Protein 2RAA (pdb70)

Organism: Thermotoga maritima (strain ATCC 43589 / DSM 3109 / JCM 10099 / NBRC 100826 / MSB8) (NCBI:txid243274)

Secondary structure (DSSP, 8-state):
--EEEEEEE--TTS-HHHHH--HHHHHHTT--EEEEE-----TT---EEEEEE----SS-SEEEESSGGG-SGGGGTT--TTSEEEEE-SS-HHHHHHHH---SEEEEE-HHHHHHHHTSS---S---HHHHHHH-SS-HHHHHHHHH----HHHHHHHHHHHHHHHHH-EE--

CATH classification: 3.40.920.10

Foldseek 3Di:
DFWAKEKEKFFAPLCQQVLQVVQQLLVVVVWDKDKDFDADDDGRGMIIMMITGDPVCQAHLEYEYADLVVQAQVSCGNHDQQGEYEYQDPDDPVVSCVRHVHNHKYKYDNQQVLCCVQQVGRRRSLLNLLVCQVPVSDDLVSVLVVLVVDPDVSNSVSSSSSSPCSNPGIDMPD

Solvent-accessible surface area: 8494 Å² total

Structure (mmCIF, N/CA/C/O backbone):
data_2RAA
#
_entry.id   2RAA
#
_cell.length_a   57.252
_cell.length_b   57.252
_cell.length_c   147.151
_cell.angle_alpha   90.000
_cell.angle_beta   90.000
_cell.angle_gamma   90.000
#
_symmetry.space_group_name_H-M   'P 41 21 2'
#
loop_
_entity.id
_entity.type
_entity.pdbx_description
1 polymer 'Pyruvate synthase subunit porC'
2 non-polymer 'SULFATE ION'
3 water water
#
loop_
_atom_site.group_PDB
_atom_site.id
_atom_site.type_symbol
_atom_site.label_atom_id
_atom_site.label_alt_id
_atom_site.label_comp_id
_atom_site.label_asym_id
_atom_site.label_entity_id
_atom_site.label_seq_id
_atom_site.pdbx_PDB_ins_code
_atom_site.Cartn_x
_atom_site.Cartn_y
_atom_site.Cartn_z
_atom_site.occupancy
_atom_site.B_iso_or_equiv
_atom_site.auth_seq_id
_atom_site.auth_comp_id
_atom_site.auth_asym_id
_atom_site.auth_atom_id
_atom_site.pdbx_PDB_model_num
ATOM 1 N N . LYS A 1 17 ? 28.255 29.261 64.227 1.00 77.80 5 LYS A N 1
ATOM 2 C CA . LYS A 1 17 ? 29.353 28.304 63.867 1.00 75.44 5 LYS A CA 1
ATOM 3 C C . LYS A 1 17 ? 29.296 27.042 64.766 1.00 76.03 5 LYS A C 1
ATOM 4 O O . LYS A 1 17 ? 29.551 25.945 64.259 1.00 77.38 5 LYS A O 1
ATOM 6 N N . LYS A 1 18 ? 28.933 27.198 66.061 1.00 73.53 6 LYS A N 1
ATOM 7 C CA . LYS A 1 18 ? 28.914 26.088 67.075 1.00 69.74 6 LYS A CA 1
ATOM 8 C C . LYS A 1 18 ? 27.695 25.137 66.984 1.00 62.67 6 LYS A C 1
ATOM 9 O O . LYS A 1 18 ? 27.719 24.039 67.547 1.00 59.18 6 LYS A O 1
ATOM 11 N N . TYR A 1 19 ? 26.657 25.567 66.263 1.00 58.16 7 TYR A N 1
ATOM 12 C CA A TYR A 1 19 ? 25.398 24.835 66.087 0.50 55.61 7 TYR A CA 1
ATOM 13 C CA B TYR A 1 19 ? 25.484 24.729 66.046 0.50 55.72 7 TYR A CA 1
ATOM 14 C C . TYR A 1 19 ? 25.008 24.830 64.597 1.00 54.58 7 TYR A C 1
ATOM 15 O O . TYR A 1 19 ? 25.099 25.869 63.934 1.00 50.90 7 TYR A O 1
ATOM 32 N N . PHE A 1 20 ? 24.560 23.687 64.086 1.00 51.78 8 PHE A N 1
ATOM 33 C CA . PHE A 1 20 ? 24.006 23.574 62.742 1.00 52.46 8 PHE A CA 1
ATOM 34 C C . PHE A 1 20 ? 22.511 23.874 62.906 1.00 51.85 8 PHE A C 1
ATOM 35 O O . PHE A 1 20 ? 21.840 23.353 63.794 1.00 53.13 8 PHE A O 1
ATOM 43 N N . GLU A 1 21 ? 21.980 24.699 62.028 1.00 52.28 9 GLU A N 1
ATOM 44 C CA . GLU A 1 21 ? 20.652 25.188 62.215 1.00 54.28 9 GLU A CA 1
ATOM 45 C C . GLU A 1 21 ? 19.681 24.933 61.067 1.00 52.13 9 GLU A C 1
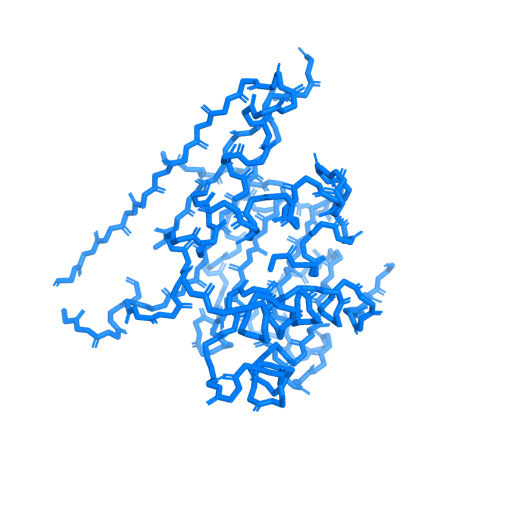ATOM 46 O O . GLU A 1 21 ? 20.006 25.180 59.933 1.00 54.04 9 GLU A O 1
ATOM 52 N N . ILE A 1 22 ? 18.455 24.536 61.411 1.00 49.63 10 ILE A N 1
ATOM 53 C CA . ILE A 1 22 ? 17.429 24.168 60.467 1.00 45.92 10 ILE A CA 1
ATOM 54 C C . ILE A 1 22 ? 16.110 24.876 60.796 1.00 47.06 10 ILE A C 1
ATOM 55 O O . ILE A 1 22 ? 15.696 24.891 61.932 1.00 46.53 10 ILE A O 1
ATOM 60 N N . ARG A 1 23 ? 15.449 25.463 59.811 1.00 46.87 11 ARG A N 1
ATOM 61 C CA . ARG A 1 23 ? 14.194 26.168 60.067 1.00 49.06 11 ARG A CA 1
ATOM 62 C C . ARG A 1 23 ? 13.130 25.541 59.199 1.00 46.98 11 ARG A C 1
ATOM 63 O O . ARG A 1 23 ? 13.311 25.406 58.011 1.00 46.24 11 ARG A O 1
ATOM 71 N N . TRP A 1 24 ? 12.031 25.156 59.813 1.00 45.77 12 TRP A N 1
ATOM 72 C CA . TRP A 1 24 ? 10.988 24.418 59.119 1.00 46.22 12 TRP A CA 1
ATOM 73 C C . TRP A 1 24 ? 9.841 25.318 58.897 1.00 48.24 12 TRP A C 1
ATOM 74 O O . TRP A 1 24 ? 9.533 26.110 59.792 1.00 49.23 12 TRP A O 1
ATOM 85 N N . HIS A 1 25 ? 9.143 25.125 57.772 1.00 47.98 13 HIS A N 1
ATOM 86 C CA . HIS A 1 25 ? 7.917 25.864 57.476 1.00 47.87 13 HIS A CA 1
ATOM 87 C C . HIS A 1 25 ? 6.847 24.874 57.062 1.00 49.79 13 HIS A C 1
ATOM 88 O O . HIS A 1 25 ? 7.031 24.091 56.148 1.00 48.36 13 HIS A O 1
ATOM 95 N N . GLY A 1 26 ? 5.739 24.914 57.775 1.00 50.76 14 GLY A N 1
ATOM 96 C CA . GLY A 1 26 ? 4.611 24.069 57.514 1.00 53.56 14 GLY A CA 1
ATOM 97 C C . GLY A 1 26 ? 3.415 24.784 58.100 1.00 54.14 14 GLY A C 1
ATOM 98 O O . GLY A 1 26 ? 3.551 25.879 58.641 1.00 53.98 14 GLY A O 1
ATOM 99 N N . ARG A 1 27 ? 2.257 24.151 57.969 1.00 56.42 15 ARG A N 1
ATOM 100 C CA . ARG A 1 27 ? 0.998 24.646 58.512 1.00 58.34 15 ARG A CA 1
ATOM 101 C C . ARG A 1 27 ? 0.597 23.737 59.669 1.00 59.12 15 ARG A C 1
ATOM 102 O O . ARG A 1 27 ? 0.853 22.510 59.628 1.00 58.92 15 ARG A O 1
ATOM 110 N N . ALA A 1 28 ? -0.046 24.326 60.673 1.00 59.27 16 ALA A N 1
ATOM 111 C CA . ALA A 1 28 ? -0.597 23.570 61.797 1.00 61.15 16 ALA A CA 1
ATOM 112 C C . ALA A 1 28 ? -1.312 22.291 61.313 1.00 63.06 16 ALA A C 1
ATOM 113 O O . ALA A 1 28 ? -2.331 22.374 60.615 1.00 68.23 16 ALA A O 1
ATOM 115 N N . GLY A 1 29 ? -0.774 21.128 61.695 1.00 61.57 17 GLY A N 1
ATOM 116 C CA . GLY A 1 29 ? -1.318 19.818 61.346 1.00 59.02 17 GLY A CA 1
ATOM 117 C C . GLY A 1 29 ? -0.409 18.959 60.481 1.00 62.36 17 GLY A C 1
ATOM 118 O O . GLY A 1 29 ? -0.578 17.730 60.419 1.00 61.58 17 GLY A O 1
ATOM 119 N N . GLN A 1 30 ? 0.586 19.578 59.841 1.00 62.41 18 GLN A N 1
ATOM 120 C CA . GLN A 1 30 ? 1.451 18.868 58.910 1.00 62.96 18 GLN A CA 1
ATOM 121 C C . GLN A 1 30 ? 2.680 18.218 59.568 1.00 63.76 18 GLN A C 1
ATOM 122 O O . GLN A 1 30 ? 3.461 17.500 58.920 1.00 66.61 18 GLN A O 1
ATOM 128 N N . GLY A 1 31 ? 2.873 18.484 60.856 1.00 63.49 19 GLY A N 1
ATOM 129 C CA . GLY A 1 31 ? 3.881 17.765 61.633 1.00 61.23 19 GLY A CA 1
ATOM 130 C C . GLY A 1 31 ? 5.295 18.319 61.696 1.00 60.44 19 GLY A C 1
ATOM 131 O O . GLY A 1 31 ? 6.208 17.571 62.040 1.00 57.70 19 GLY A O 1
ATOM 132 N N . ALA A 1 32 ? 5.472 19.614 61.405 1.00 57.17 20 ALA A N 1
ATOM 133 C CA . ALA A 1 32 ? 6.776 20.251 61.483 1.00 55.95 20 ALA A CA 1
ATOM 134 C C . ALA A 1 32 ? 7.270 20.188 62.916 1.00 55.24 20 ALA A C 1
ATOM 135 O O . ALA A 1 32 ? 8.440 19.872 63.126 1.00 51.44 20 ALA A O 1
ATOM 137 N N . LYS A 1 33 ? 6.387 20.394 63.902 1.00 53.56 21 LYS A N 1
ATOM 138 C CA . LYS A 1 33 ? 6.843 20.403 65.298 1.00 55.99 21 LYS A CA 1
ATOM 139 C C . LYS A 1 33 ? 7.323 19.009 65.710 1.00 56.54 21 LYS A C 1
ATOM 140 O O . LYS A 1 33 ? 8.416 18.852 66.271 1.00 54.70 21 LYS A O 1
ATOM 144 N N . SER A 1 34 ? 6.542 17.981 65.406 1.00 55.15 22 SER A N 1
ATOM 145 C CA . SER A 1 34 ? 6.953 16.621 65.762 1.00 56.79 22 SER A CA 1
ATOM 146 C C . SER A 1 34 ? 8.225 16.180 65.058 1.00 57.22 22 SER A C 1
ATOM 147 O O . SER A 1 34 ? 9.060 15.511 65.666 1.00 59.63 22 SER A O 1
ATOM 150 N N . ALA A 1 35 ? 8.387 16.556 63.785 1.00 55.91 23 ALA A N 1
ATOM 151 C CA . ALA A 1 35 ? 9.551 16.142 62.999 1.00 53.68 23 ALA A CA 1
ATOM 152 C C . ALA A 1 35 ? 10.804 16.794 63.569 1.00 51.82 23 ALA A C 1
ATOM 153 O O . ALA A 1 35 ? 11.856 16.156 63.722 1.00 53.68 23 ALA A O 1
ATOM 155 N N . SER A 1 36 ? 10.661 18.081 63.860 1.00 49.79 24 SER A N 1
ATOM 156 C CA . SER A 1 36 ? 11.638 18.870 64.547 1.00 53.06 24 SER A CA 1
ATOM 157 C C . SER A 1 36 ? 12.015 18.205 65.885 1.00 52.94 24 SER A C 1
ATOM 158 O O . SER A 1 36 ? 13.199 17.991 66.172 1.00 48.49 24 SER A O 1
ATOM 161 N N . GLN A 1 37 ? 11.017 17.837 66.687 1.00 52.13 25 GLN A N 1
ATOM 162 C CA . GLN A 1 37 ? 11.296 17.181 67.961 1.00 53.76 25 GLN A CA 1
ATOM 163 C C . GLN A 1 37 ? 12.101 15.934 67.771 1.00 55.88 25 GLN A C 1
ATOM 164 O O . GLN A 1 37 ? 13.103 15.730 68.446 1.00 58.54 25 GLN A O 1
ATOM 178 N N . LEU A 1 39 ? 14.015 14.888 65.351 1.00 55.13 27 LEU A N 1
ATOM 179 C CA . LEU A 1 39 ? 15.349 15.080 64.890 1.00 52.76 27 LEU A CA 1
ATOM 180 C C . LEU A 1 39 ? 16.168 15.418 66.130 1.00 56.53 27 LEU A C 1
ATOM 181 O O . LEU A 1 39 ? 17.170 14.777 66.415 1.00 53.79 27 LEU A O 1
ATOM 186 N N . ALA A 1 40 ? 15.694 16.407 66.891 1.00 56.50 28 ALA A N 1
ATOM 187 C CA . ALA A 1 40 ? 16.347 16.817 68.136 1.00 55.16 28 ALA A CA 1
ATOM 188 C C . ALA A 1 40 ? 16.545 15.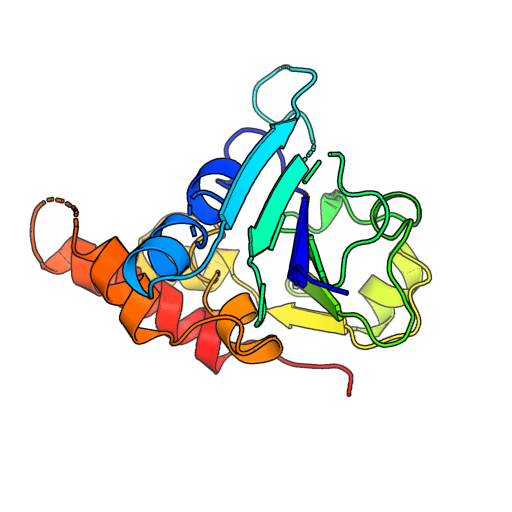589 69.032 1.00 52.64 28 ALA A C 1
ATOM 189 O O . ALA A 1 40 ? 17.653 15.297 69.496 1.00 50.36 28 ALA A O 1
ATOM 191 N N . GLU A 1 41 ? 15.473 14.856 69.257 1.00 54.73 29 GLU A N 1
ATOM 192 C CA . GLU A 1 41 ? 15.581 13.627 70.087 1.00 55.57 29 GLU A CA 1
ATOM 193 C C . GLU A 1 41 ? 16.634 12.665 69.581 1.00 52.81 29 GLU A C 1
ATOM 194 O O . GLU A 1 41 ? 17.379 12.103 70.374 1.00 58.65 29 GLU A O 1
ATOM 200 N N . ALA A 1 42 ? 16.759 12.526 68.269 1.00 54.15 30 ALA A N 1
ATOM 201 C CA . ALA A 1 42 ? 17.794 11.661 67.668 1.00 52.38 30 ALA A CA 1
ATOM 202 C C . ALA A 1 42 ? 19.192 12.127 67.988 1.00 54.84 30 ALA A C 1
ATOM 203 O O . ALA A 1 42 ? 20.076 11.320 68.301 1.00 57.77 30 ALA A O 1
ATOM 205 N N . ALA A 1 43 ? 19.427 13.433 67.850 1.00 55.47 31 ALA A N 1
ATOM 206 C CA . ALA A 1 43 ? 20.768 14.005 68.119 1.00 57.27 31 ALA A CA 1
ATOM 207 C C . ALA A 1 43 ? 21.109 13.938 69.616 1.00 55.29 31 ALA A C 1
ATOM 208 O O . ALA A 1 43 ? 22.280 13.805 69.997 1.00 55.38 31 ALA A O 1
ATOM 210 N N . LEU A 1 44 ? 20.071 14.028 70.452 1.00 57.10 32 LEU A N 1
ATOM 211 C CA . LEU A 1 44 ? 20.228 13.954 71.923 1.00 58.98 32 LEU A CA 1
ATOM 212 C C . LEU A 1 44 ? 20.796 12.594 72.338 1.00 60.01 32 LEU A C 1
ATOM 213 O O . LEU A 1 44 ? 21.752 12.511 73.118 1.00 60.36 32 LEU A O 1
ATOM 218 N N . GLU A 1 45 ? 20.216 11.538 71.779 1.00 61.12 33 GLU A N 1
ATOM 219 C CA . GLU A 1 45 ? 20.683 10.173 72.045 1.00 62.77 33 GLU A CA 1
ATOM 220 C C . GLU A 1 45 ? 22.086 9.929 71.490 1.00 59.98 33 GLU A C 1
ATOM 221 O O . GLU A 1 45 ? 22.820 9.112 72.003 1.00 61.75 33 GLU A O 1
ATOM 227 N N . ALA A 1 46 ? 22.484 10.699 70.495 1.00 60.07 34 ALA A N 1
ATOM 228 C CA . ALA A 1 46 ? 23.848 10.659 69.987 1.00 60.44 34 ALA A CA 1
ATOM 229 C C . ALA A 1 46 ? 24.848 11.442 70.822 1.00 61.03 34 ALA A C 1
ATOM 230 O O . ALA A 1 46 ? 26.052 11.425 70.519 1.00 62.29 34 ALA A O 1
ATOM 232 N N . GLY A 1 47 ? 24.378 12.158 71.854 1.00 59.79 35 GLY A N 1
ATOM 233 C CA . GLY A 1 47 ? 25.277 12.893 72.745 1.00 54.62 35 GLY A CA 1
ATOM 234 C C . GLY A 1 47 ? 25.539 14.297 72.239 1.00 53.80 35 GLY A C 1
ATOM 235 O O . GLY A 1 47 ? 26.519 14.932 72.616 1.00 56.96 35 GLY A O 1
ATOM 236 N N . LYS A 1 48 ? 24.659 14.802 71.390 1.00 54.35 36 LYS A N 1
ATOM 237 C CA . LYS A 1 48 ? 24.824 16.160 70.852 1.00 55.32 36 LYS A CA 1
ATOM 238 C C . LYS A 1 48 ? 24.026 17.181 71.685 1.00 51.69 36 LYS A C 1
ATOM 239 O O . LYS A 1 48 ? 22.989 16.859 72.266 1.00 50.73 36 LYS A O 1
ATOM 243 N N . TYR A 1 49 ? 24.506 18.409 71.715 1.00 51.08 37 TYR A N 1
ATOM 244 C CA . TYR A 1 49 ? 23.748 19.534 72.278 1.00 51.48 37 TYR A CA 1
ATOM 245 C C . TYR A 1 49 ? 22.640 19.910 71.339 1.00 54.26 37 TYR A C 1
ATOM 246 O O . TYR A 1 49 ? 22.901 20.127 70.165 1.00 57.87 37 TYR A O 1
ATOM 255 N N . VAL A 1 50 ? 21.405 20.018 71.821 1.00 51.89 38 VAL A N 1
ATOM 256 C CA . VAL A 1 50 ? 20.289 20.306 70.915 1.00 49.58 38 VAL A CA 1
ATOM 257 C C . VAL A 1 50 ? 19.263 21.260 71.480 1.00 46.32 38 VAL A C 1
ATOM 258 O O . VAL A 1 50 ? 19.091 21.389 72.679 1.00 43.74 38 VAL A O 1
ATOM 262 N N . GLN A 1 51 ? 18.597 21.941 70.578 1.00 47.77 39 GLN A N 1
ATOM 263 C CA . GLN A 1 51 ? 17.461 22.758 70.920 1.00 49.13 39 GLN A CA 1
ATOM 264 C C . GLN A 1 51 ? 16.468 22.617 69.792 1.00 50.95 39 GLN A C 1
ATOM 265 O O . GLN A 1 51 ? 16.862 22.431 68.625 1.00 47.45 39 GLN A O 1
ATOM 271 N N . ALA A 1 52 ? 15.192 22.733 70.138 1.00 54.45 40 ALA A N 1
ATOM 272 C CA . ALA A 1 52 ? 14.093 22.600 69.200 1.00 55.87 40 ALA A CA 1
ATOM 273 C C . ALA A 1 52 ? 12.823 23.157 69.785 1.00 60.78 40 ALA A C 1
ATOM 274 O O . ALA A 1 52 ? 12.404 22.731 70.860 1.00 66.45 40 ALA A O 1
ATOM 276 N N . PHE A 1 53 ? 12.171 24.075 69.092 1.00 63.70 41 PHE A N 1
ATOM 277 C CA . PHE A 1 53 ? 10.894 24.576 69.569 1.00 69.19 41 PHE A CA 1
ATOM 278 C C . PHE A 1 53 ? 10.094 25.031 68.373 1.00 72.34 41 PHE A C 1
ATOM 279 O O . PHE A 1 53 ? 10.656 25.185 67.300 1.00 70.55 41 PHE A O 1
ATOM 287 N N . PRO A 1 54 ? 8.784 25.246 68.553 1.00 76.21 42 PRO A N 1
ATOM 288 C CA . PRO A 1 54 ? 7.967 25.834 67.514 1.00 78.42 42 PRO A CA 1
ATOM 289 C C . PRO A 1 54 ? 7.712 27.316 67.747 1.00 80.36 42 PRO A C 1
ATOM 290 O O . PRO A 1 54 ? 8.081 27.845 68.782 1.00 80.27 42 PRO A O 1
ATOM 294 N N . GLU A 1 55 ? 7.120 27.967 66.746 1.00 84.29 43 GLU A N 1
ATOM 295 C CA . GLU A 1 55 ? 6.601 29.341 66.841 1.00 87.53 43 GLU A CA 1
ATOM 296 C C . GLU A 1 55 ? 5.292 29.428 66.044 1.00 88.04 43 GLU A C 1
ATOM 297 O O . GLU A 1 55 ? 5.304 29.377 64.813 1.00 86.11 43 GLU A O 1
ATOM 303 N N . TYR A 1 56 ? 4.169 29.537 66.759 1.00 91.15 44 TYR A N 1
ATOM 304 C CA . TYR A 1 56 ? 2.841 29.665 66.136 1.00 92.47 44 TYR A CA 1
ATOM 305 C C . TYR A 1 56 ? 2.322 31.113 66.164 1.00 93.76 44 TYR A C 1
ATOM 306 O O . TYR A 1 56 ? 2.963 32.021 66.710 1.00 94.35 44 TYR A O 1
ATOM 315 N N . GLY A 1 57 ? 1.159 31.298 65.540 1.00 95.48 45 GLY A N 1
ATOM 316 C CA . GLY A 1 57 ? 0.359 32.537 65.598 1.00 95.40 45 GLY A CA 1
ATOM 317 C C . GLY A 1 57 ? -1.013 32.146 65.070 1.00 95.75 45 GLY A C 1
ATOM 318 O O . GLY A 1 57 ? -1.507 32.716 64.096 1.00 95.84 45 GLY A O 1
ATOM 319 N N . ALA A 1 58 ? -1.613 31.144 65.716 1.00 95.85 46 ALA A N 1
ATOM 320 C CA . ALA A 1 58 ? -2.840 30.504 65.238 1.00 95.41 46 ALA A CA 1
ATOM 321 C C . ALA A 1 58 ? -3.938 30.504 66.295 1.00 95.32 46 ALA A C 1
ATOM 322 O O . ALA A 1 58 ? -4.574 29.478 66.539 1.00 95.27 46 ALA A O 1
ATOM 324 N N . ARG A 1 60 ? -5.832 29.243 63.773 1.00 94.05 48 ARG A N 1
ATOM 325 C CA . ARG A 1 60 ? -6.602 28.132 63.230 1.00 93.64 48 ARG A CA 1
ATOM 326 C C . ARG A 1 60 ? -5.729 26.896 62.980 1.00 93.65 48 ARG A C 1
ATOM 327 O O . ARG A 1 60 ? -4.501 26.922 63.149 1.00 93.00 48 ARG A O 1
ATOM 329 N N . THR A 1 61 ? -6.395 25.802 62.617 1.00 93.90 49 THR A N 1
ATOM 330 C CA . THR A 1 61 ? -5.727 24.593 62.130 1.00 92.60 49 THR A CA 1
ATOM 331 C C . THR A 1 61 ? -5.486 24.868 60.644 1.00 90.86 49 THR A C 1
ATOM 332 O O . THR A 1 61 ? -6.414 25.274 59.915 1.00 91.13 49 THR A O 1
ATOM 336 N N . GLY A 1 62 ? -4.240 24.682 60.210 1.00 87.74 50 GLY A N 1
ATOM 337 C CA . GLY A 1 62 ? -3.815 25.053 58.854 1.00 84.27 50 GLY A CA 1
ATOM 338 C C . GLY A 1 62 ? -3.111 26.409 58.812 1.00 80.76 50 GLY A C 1
ATOM 339 O O . GLY A 1 62 ? -2.658 26.849 57.757 1.00 78.45 50 GLY A O 1
ATOM 340 N N . ALA A 1 63 ? -3.028 27.081 59.958 1.00 78.32 51 ALA A N 1
ATOM 341 C CA . ALA A 1 63 ? -2.294 28.334 60.060 1.00 76.57 51 ALA A CA 1
ATOM 342 C C . ALA A 1 63 ? -0.784 28.065 59.860 1.00 76.16 51 ALA A C 1
ATOM 343 O O . ALA A 1 63 ? -0.236 27.094 60.418 1.00 73.26 51 ALA A O 1
ATOM 345 N N . PRO A 1 64 ? -0.116 28.898 59.035 1.00 75.69 52 PRO A N 1
ATOM 346 C CA . PRO A 1 64 ? 1.329 28.756 58.827 1.00 75.25 52 PRO A CA 1
ATOM 347 C C . PRO A 1 64 ? 2.093 28.897 60.122 1.00 73.84 52 PRO A C 1
ATOM 348 O O . PRO A 1 64 ? 1.753 29.749 60.950 1.00 73.54 52 PRO A O 1
ATOM 360 N N . ARG A 1 66 ? 6.309 27.834 62.102 1.00 61.31 54 ARG A N 1
ATOM 361 C CA . ARG A 1 66 ? 7.705 27.465 61.939 1.00 61.15 54 ARG A CA 1
ATOM 362 C C . ARG A 1 66 ? 8.094 26.531 63.117 1.00 58.90 54 ARG A C 1
ATOM 363 O O . ARG A 1 66 ? 7.439 26.510 64.170 1.00 60.39 54 ARG A O 1
ATOM 371 N N . ALA A 1 67 ? 9.116 25.722 62.908 1.00 50.00 55 ALA A N 1
ATOM 372 C CA . ALA A 1 67 ? 9.764 24.972 63.975 1.00 47.31 55 ALA A CA 1
ATOM 373 C C . ALA A 1 67 ? 11.265 25.219 63.712 1.00 45.85 55 ALA A C 1
ATOM 374 O O . ALA A 1 67 ? 11.602 25.717 62.657 1.00 49.46 55 ALA A O 1
ATOM 376 N N . PHE A 1 68 ? 12.151 24.893 64.649 1.00 45.85 56 PHE A N 1
ATOM 377 C CA . PHE A 1 68 ? 13.557 25.187 64.532 1.00 46.60 56 PHE A CA 1
ATOM 378 C C . PHE A 1 68 ? 14.353 24.106 65.189 1.00 49.14 56 PHE A C 1
ATOM 379 O O . PHE A 1 68 ? 13.917 23.590 66.164 1.00 48.38 56 PHE A O 1
ATOM 387 N N . ASN A 1 69 ? 15.522 23.766 64.655 1.00 48.85 57 ASN A N 1
ATOM 388 C CA . ASN A 1 69 ? 16.472 22.896 65.333 1.00 47.19 57 ASN A CA 1
ATOM 389 C C . ASN A 1 69 ? 17.815 23.582 65.320 1.00 45.96 57 ASN A C 1
ATOM 390 O O . ASN A 1 69 ? 18.181 24.204 64.309 1.00 39.96 57 ASN A O 1
ATOM 395 N N . ARG A 1 70 ? 18.511 23.472 66.454 1.00 44.62 58 ARG A N 1
ATOM 396 C CA . ARG A 1 70 ? 19.921 23.778 66.559 1.00 47.84 58 ARG A CA 1
ATOM 397 C C . ARG A 1 70 ? 20.523 22.517 67.090 1.00 47.23 58 ARG A C 1
ATOM 398 O O . ARG A 1 70 ? 19.985 21.918 68.033 1.00 48.85 58 ARG A O 1
ATOM 406 N N . ILE A 1 71 ? 21.550 22.042 66.398 1.00 44.14 59 ILE A N 1
ATOM 407 C CA . ILE A 1 71 ? 22.225 20.799 66.769 1.00 44.77 59 ILE A CA 1
ATOM 408 C C . ILE A 1 71 ? 23.729 21.131 66.796 1.00 44.85 59 ILE A C 1
ATOM 409 O O . ILE A 1 71 ? 24.243 21.593 65.816 1.00 45.95 59 ILE A O 1
ATOM 414 N N . GLY A 1 72 ? 24.387 20.955 67.935 1.00 45.12 60 GLY A N 1
ATOM 415 C CA . GLY A 1 72 ? 25.787 21.391 68.109 1.00 45.78 60 GLY A CA 1
ATOM 416 C C . GLY A 1 72 ? 26.639 20.528 67.244 1.00 46.71 60 GLY A C 1
ATOM 417 O O . GLY A 1 72 ? 26.365 19.324 67.096 1.00 47.81 60 GLY A O 1
ATOM 418 N N . ASP A 1 73 ? 27.633 21.129 66.625 1.00 49.87 61 ASP A N 1
ATOM 419 C CA . ASP A 1 73 ? 28.513 20.377 65.740 1.00 50.67 61 ASP A CA 1
ATOM 420 C C . ASP A 1 73 ? 29.978 20.602 66.112 1.00 57.28 61 ASP A C 1
ATOM 421 O O . ASP A 1 73 ? 30.808 20.946 65.267 1.00 57.52 61 ASP A O 1
ATOM 426 N N . GLU A 1 74 ? 30.243 20.309 67.395 1.00 61.57 62 GLU A N 1
ATOM 427 C CA . GLU A 1 74 ? 31.514 20.474 68.108 1.00 64.65 62 GLU A CA 1
ATOM 428 C C . GLU A 1 74 ? 31.871 21.949 68.172 1.00 66.23 62 GLU A C 1
ATOM 429 O O . GLU A 1 74 ? 31.939 22.536 69.252 1.00 68.75 62 GLU A O 1
ATOM 435 N N . ALA A 1 81 ? 14.618 31.804 67.936 1.00 82.75 69 ALA A N 1
ATOM 436 C CA . ALA A 1 81 ? 14.278 32.417 66.639 1.00 83.41 69 ALA A CA 1
ATOM 437 C C . ALA A 1 81 ? 15.475 32.372 65.644 1.00 82.86 69 ALA A C 1
ATOM 438 O O . ALA A 1 81 ? 16.399 33.202 65.703 1.00 82.58 69 ALA A O 1
ATOM 440 N N . VAL A 1 82 ? 15.439 31.374 64.752 1.00 82.24 70 VAL A N 1
ATOM 441 C CA . VAL A 1 82 ? 16.483 31.113 63.740 1.00 79.56 70 VAL A CA 1
ATOM 442 C C . VAL A 1 82 ? 16.430 32.090 62.565 1.00 77.23 70 VAL A C 1
ATOM 443 O O . VAL A 1 82 ? 15.674 31.908 61.622 1.00 75.05 70 VAL A O 1
ATOM 445 N N . GLU A 1 83 ? 17.246 33.132 62.627 1.00 77.01 71 GLU A N 1
ATOM 446 C CA . GLU A 1 83 ? 17.269 34.132 61.563 1.00 77.15 71 GLU A CA 1
ATOM 447 C C . GLU A 1 83 ? 18.252 33.741 60.459 1.00 73.91 71 GLU A C 1
ATOM 448 O O . GLU A 1 83 ? 18.087 34.198 59.332 1.00 74.98 71 GLU A O 1
ATOM 454 N N . ASN A 1 84 ? 19.229 32.874 60.759 1.00 68.13 72 ASN A N 1
ATOM 455 C CA . ASN A 1 84 ? 20.239 32.476 59.766 1.00 64.01 72 ASN A CA 1
ATOM 456 C C . ASN A 1 84 ? 20.463 30.981 59.628 1.00 59.48 72 ASN A C 1
ATOM 457 O O . ASN A 1 84 ? 21.555 30.477 59.922 1.00 56.71 72 ASN A O 1
ATOM 462 N N . PRO A 1 85 ? 19.454 30.278 59.105 1.00 53.41 73 PRO A N 1
ATOM 463 C CA . PRO A 1 85 ? 19.520 28.830 59.047 1.00 51.31 73 PRO A CA 1
ATOM 464 C C . PRO A 1 85 ? 20.442 28.276 57.968 1.00 49.99 73 PRO A C 1
ATOM 465 O O . PRO A 1 85 ? 20.603 28.859 56.903 1.00 51.83 73 PRO A O 1
ATOM 469 N N . ASP A 1 86 ? 21.006 27.117 58.261 1.00 49.65 74 ASP A N 1
ATOM 470 C CA . ASP A 1 86 ? 21.830 26.373 57.322 1.00 48.00 74 ASP A CA 1
ATOM 471 C C . ASP A 1 86 ? 20.946 25.641 56.324 1.00 47.87 74 ASP A C 1
ATOM 472 O O . ASP A 1 86 ? 21.392 25.360 55.204 1.00 46.52 74 ASP A O 1
ATOM 477 N N . VAL A 1 87 ? 19.694 25.373 56.722 1.00 40.62 75 VAL A N 1
ATOM 478 C CA . VAL A 1 87 ? 18.746 24.650 55.878 1.00 43.71 75 VAL A CA 1
ATOM 479 C C . VAL A 1 87 ? 17.366 25.130 56.177 1.00 42.37 75 VAL A C 1
ATOM 480 O O . VAL A 1 87 ? 17.035 25.333 57.325 1.00 42.37 75 VAL A O 1
ATOM 484 N N . VAL A 1 88 ? 16.570 25.317 55.134 1.00 48.53 76 VAL A N 1
ATOM 485 C CA . VAL A 1 88 ? 15.160 25.706 55.250 1.00 46.96 76 VAL A CA 1
ATOM 486 C C . VAL A 1 88 ? 14.398 24.563 54.645 1.00 48.82 76 VAL A C 1
ATOM 487 O O . VAL A 1 88 ? 14.740 24.104 53.563 1.00 49.85 76 VAL A O 1
ATOM 491 N N . VAL A 1 89 ? 13.372 24.107 55.365 1.00 50.02 77 VAL A N 1
ATOM 492 C CA . VAL A 1 89 ? 12.596 22.931 55.014 1.00 47.54 77 VAL A CA 1
ATOM 493 C C . VAL A 1 89 ? 11.161 23.381 54.890 1.00 46.35 77 VAL A C 1
ATOM 494 O O . VAL A 1 89 ? 10.607 23.930 55.821 1.00 45.87 77 VAL A O 1
ATOM 498 N N . VAL A 1 90 ? 10.568 23.193 53.722 1.00 48.22 78 VAL A N 1
ATOM 499 C CA . VAL A 1 90 ? 9.214 23.667 53.474 1.00 48.25 78 VAL A CA 1
ATOM 500 C C . VAL A 1 90 ? 8.372 22.442 53.163 1.00 48.35 78 VAL A C 1
ATOM 501 O O . VAL A 1 90 ? 8.472 21.864 52.106 1.00 47.76 78 VAL A O 1
ATOM 505 N N . ILE A 1 91 ? 7.539 22.043 54.104 1.00 51.48 79 ILE A N 1
ATOM 506 C CA . ILE A 1 91 ? 6.803 20.817 53.952 1.00 51.22 79 ILE A CA 1
ATOM 507 C C . ILE A 1 91 ? 5.467 21.027 53.263 1.00 51.65 79 ILE A C 1
ATOM 508 O O . ILE A 1 91 ? 4.727 20.043 53.052 1.00 49.24 79 ILE A O 1
ATOM 513 N N . ASP A 1 92 ? 5.144 22.284 52.926 1.00 50.81 80 ASP A N 1
ATOM 514 C CA . ASP A 1 92 ? 3.930 22.592 52.140 1.00 51.09 80 ASP A CA 1
ATOM 515 C C . ASP A 1 92 ? 4.267 23.584 51.036 1.00 51.91 80 ASP A C 1
ATOM 516 O O . ASP A 1 92 ? 4.449 24.760 51.336 1.00 52.35 80 ASP A O 1
ATOM 521 N N . GLU A 1 93 ? 4.329 23.128 49.774 1.00 52.75 81 GLU A N 1
ATOM 522 C CA . GLU A 1 93 ? 4.824 23.983 48.653 1.00 54.59 81 GLU A CA 1
ATOM 523 C C . GLU A 1 93 ? 4.116 25.330 48.586 1.00 51.91 81 GLU A C 1
ATOM 524 O O . GLU A 1 93 ? 4.653 26.343 48.165 1.00 46.97 81 GLU A O 1
ATOM 530 N N . THR A 1 94 ? 2.880 25.291 49.026 1.00 51.07 82 THR A N 1
ATOM 531 C CA . THR A 1 94 ? 2.032 26.439 49.093 1.00 50.38 82 THR A CA 1
ATOM 532 C C . THR A 1 94 ? 2.578 27.616 49.868 1.00 51.35 82 THR A C 1
ATOM 533 O O . THR A 1 94 ? 2.183 28.749 49.626 1.00 50.90 82 THR A O 1
ATOM 537 N N . LEU A 1 95 ? 3.483 27.355 50.796 1.00 51.36 83 LEU A N 1
ATOM 538 C CA . LEU A 1 95 ? 4.080 28.410 51.608 1.00 52.85 83 LEU A CA 1
ATOM 539 C C . LEU A 1 95 ? 5.333 29.042 50.964 1.00 54.43 83 LEU A C 1
ATOM 540 O O . LEU A 1 95 ? 5.905 29.976 51.536 1.00 56.46 83 LEU A O 1
ATOM 545 N N . LEU A 1 96 ? 5.760 28.544 49.799 1.00 53.35 84 LEU A N 1
ATOM 546 C CA . LEU A 1 96 ? 6.968 29.034 49.154 1.00 53.91 84 LEU A CA 1
ATOM 547 C C . LEU A 1 96 ? 6.808 30.509 48.796 1.00 55.99 84 LEU A C 1
ATOM 548 O O . LEU A 1 96 ? 5.784 30.914 48.252 1.00 56.63 84 LEU A O 1
ATOM 553 N N . SER A 1 97 ? 7.835 31.296 49.109 1.00 57.69 85 SER A N 1
ATOM 554 C CA . SER A 1 97 ? 7.842 32.751 48.924 1.00 57.81 85 SER A CA 1
ATOM 555 C C . SER A 1 97 ? 9.245 33.218 49.274 1.00 60.09 85 SER A C 1
ATOM 556 O O . SER A 1 97 ? 9.966 32.517 49.979 1.00 59.69 85 SER A O 1
ATOM 559 N N . PRO A 1 98 ? 9.636 34.412 48.819 1.00 61.57 86 PRO A N 1
ATOM 560 C CA . PRO A 1 98 ? 10.994 34.874 49.124 1.00 62.26 86 PRO A CA 1
ATOM 561 C C . PRO A 1 98 ? 11.236 35.149 50.621 1.00 63.35 86 PRO A C 1
ATOM 562 O O . PRO A 1 98 ? 12.380 35.097 51.072 1.00 64.61 86 PRO A O 1
ATOM 566 N N . ALA A 1 99 ? 10.173 35.430 51.378 1.00 62.83 87 ALA A N 1
ATOM 567 C CA . ALA A 1 99 ? 10.269 35.623 52.827 1.00 61.90 87 ALA A CA 1
ATOM 568 C C . ALA A 1 99 ? 10.709 34.338 53.533 1.00 61.50 87 ALA A C 1
ATOM 569 O O . ALA A 1 99 ? 11.382 34.373 54.566 1.00 59.82 87 ALA A O 1
ATOM 571 N N . ILE A 1 100 ? 10.328 33.207 52.947 1.00 62.25 88 ILE A N 1
ATOM 572 C CA . ILE A 1 100 ? 10.566 31.884 53.531 1.00 60.69 88 ILE A CA 1
ATOM 573 C C . ILE A 1 100 ? 12.040 31.514 53.455 1.00 59.09 88 ILE A C 1
ATOM 574 O O . ILE A 1 100 ? 12.465 30.566 54.096 1.00 58.21 88 ILE A O 1
ATOM 579 N N . VAL A 1 101 ? 12.809 32.274 52.677 1.00 58.78 89 VAL A N 1
ATOM 580 C CA . VAL A 1 101 ? 14.217 31.989 52.424 1.00 58.12 89 VAL A CA 1
ATOM 581 C C . VAL A 1 101 ? 15.152 33.049 53.046 1.00 59.07 89 VAL A C 1
ATOM 582 O O . VAL A 1 101 ? 16.368 33.033 52.846 1.00 54.65 89 VAL A O 1
ATOM 586 N N . GLU A 1 102 ? 14.579 33.923 53.869 1.00 61.82 90 GLU A N 1
ATOM 587 C CA . GLU A 1 102 ? 15.350 34.940 54.566 1.00 65.04 90 GLU A CA 1
ATOM 588 C C . GLU A 1 102 ? 16.410 34.338 55.472 1.00 63.77 90 GLU A C 1
ATOM 589 O O . GLU A 1 102 ? 16.127 33.425 56.237 1.00 66.30 90 GLU A O 1
ATOM 595 N N . GLY A 1 103 ? 17.636 34.847 55.383 1.00 61.93 91 GLY A N 1
ATOM 596 C CA . GLY A 1 103 ? 18.738 34.357 56.213 1.00 61.22 91 GLY A CA 1
ATOM 597 C C . GLY A 1 103 ? 19.441 33.114 55.689 1.00 60.20 91 GLY A C 1
ATOM 598 O O . GLY A 1 103 ? 20.477 32.699 56.234 1.00 60.36 91 GLY A O 1
ATOM 599 N N . LEU A 1 104 ? 18.902 32.529 54.618 1.00 59.24 92 LEU A N 1
ATOM 600 C CA . LEU A 1 104 ? 19.497 31.331 54.031 1.00 59.36 92 LEU A CA 1
ATOM 601 C C . LEU A 1 104 ? 20.678 31.711 53.143 1.00 61.21 92 LEU A C 1
ATOM 602 O O . LEU A 1 104 ? 20.539 32.395 52.119 1.00 60.10 92 LEU A O 1
ATOM 607 N N . SER A 1 105 ? 21.846 31.255 53.555 1.00 63.59 93 SER A N 1
ATOM 608 C CA . SER A 1 105 ? 23.059 31.475 52.793 1.00 67.49 93 SER A CA 1
ATOM 609 C C . SER A 1 105 ? 22.968 30.831 51.429 1.00 67.21 93 SER A C 1
ATOM 610 O O . SER A 1 105 ? 22.049 30.073 51.151 1.00 66.76 93 SER A O 1
ATOM 613 N N . GLU A 1 106 ? 23.954 31.125 50.594 1.00 67.99 94 GLU A N 1
ATOM 614 C CA . GLU A 1 106 ? 24.045 30.529 49.283 1.00 70.78 94 GLU A CA 1
ATOM 615 C C . GLU A 1 106 ? 24.608 29.113 49.389 1.00 69.85 94 GLU A C 1
ATOM 616 O O . GLU A 1 106 ? 24.172 28.238 48.629 1.00 70.83 94 GLU A O 1
ATOM 622 N N . ASP A 1 107 ? 25.536 28.858 50.326 1.00 69.35 95 ASP A N 1
ATOM 623 C CA . ASP A 1 107 ? 26.001 27.459 50.521 1.00 69.95 95 ASP A CA 1
ATOM 624 C C . ASP A 1 107 ? 25.027 26.610 51.378 1.00 67.39 95 ASP A C 1
ATOM 625 O O . ASP A 1 107 ? 25.354 25.490 51.736 1.00 69.29 95 ASP A O 1
ATOM 630 N N . GLY A 1 108 ? 23.815 27.123 51.623 1.00 63.91 96 GLY A N 1
ATOM 631 C CA . GLY A 1 108 ? 22.783 26.418 52.384 1.00 61.16 96 GLY A CA 1
ATOM 632 C C . GLY A 1 108 ? 21.828 25.646 51.486 1.00 59.42 96 GLY A C 1
ATOM 633 O O . GLY A 1 108 ? 21.971 25.700 50.268 1.00 59.00 96 GLY A O 1
ATOM 634 N N . ILE A 1 109 ? 20.837 24.961 52.087 1.00 57.11 97 ILE A N 1
ATOM 635 C CA . ILE A 1 109 ? 19.912 24.095 51.350 1.00 53.52 97 ILE A CA 1
ATOM 636 C C . ILE A 1 109 ? 18.481 24.489 51.548 1.00 52.91 97 ILE A C 1
ATOM 637 O O . ILE A 1 109 ? 18.056 24.784 52.642 1.00 53.47 97 ILE A O 1
ATOM 642 N N . LEU A 1 110 ? 17.726 24.463 50.468 1.00 52.12 98 LEU A N 1
ATOM 643 C CA . LEU A 1 110 ? 16.291 24.646 50.537 1.00 50.61 98 LEU A CA 1
ATOM 644 C C . LEU A 1 110 ? 15.722 23.279 50.172 1.00 50.66 98 LEU A C 1
ATOM 645 O O . LEU A 1 110 ? 15.938 22.780 49.073 1.00 47.57 98 LEU A O 1
ATOM 650 N N . LEU A 1 111 ? 15.037 22.665 51.134 1.00 48.40 99 LEU A N 1
ATOM 651 C CA . LEU A 1 111 ? 14.460 21.338 50.965 1.00 45.54 99 LEU A CA 1
ATOM 652 C C . LEU A 1 111 ? 12.940 21.521 50.942 1.00 47.80 99 LEU A C 1
ATOM 653 O O . LEU A 1 111 ? 12.389 22.217 51.816 1.00 49.06 99 LEU A O 1
ATOM 658 N N . VAL A 1 112 ? 12.270 20.923 49.945 1.00 49.62 100 VAL A N 1
ATOM 659 C CA . VAL A 1 112 ? 10.831 21.141 49.717 1.00 48.18 100 VAL A CA 1
ATOM 660 C C . VAL A 1 112 ? 10.077 19.859 49.380 1.00 48.86 100 VAL A C 1
ATOM 661 O O . VAL A 1 112 ? 10.573 18.991 48.683 1.00 48.39 100 VAL A O 1
ATOM 665 N N . ASN A 1 113 ? 8.856 19.773 49.908 1.00 50.33 101 ASN A N 1
ATOM 666 C CA . ASN A 1 113 ? 7.917 18.679 49.660 1.00 48.58 101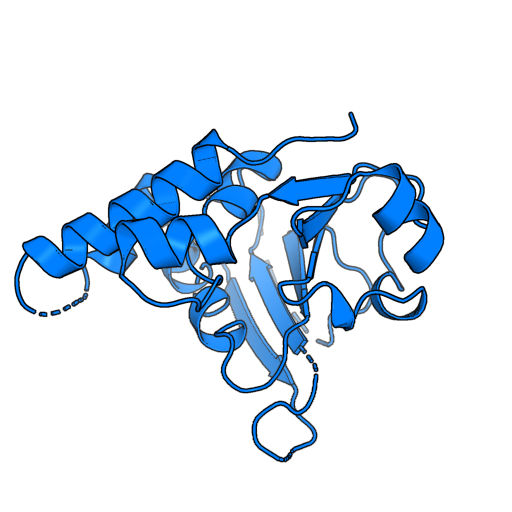 ASN A CA 1
ATOM 667 C C . ASN A 1 113 ? 7.139 19.170 48.480 1.00 52.51 101 ASN A C 1
ATOM 668 O O . ASN A 1 113 ? 6.269 20.032 48.609 1.00 49.15 101 ASN A O 1
ATOM 673 N N . THR A 1 114 ? 7.470 18.659 47.313 1.00 54.46 102 THR A N 1
ATOM 674 C CA . THR A 1 114 ? 6.821 19.140 46.127 1.00 53.78 102 THR A CA 1
ATOM 675 C C . THR A 1 114 ? 6.977 18.167 45.027 1.00 54.98 102 THR A C 1
ATOM 676 O O . THR A 1 114 ? 7.977 17.469 44.958 1.00 55.38 102 THR A O 1
ATOM 680 N N . VAL A 1 115 ? 5.983 18.133 44.153 1.00 58.88 103 VAL A N 1
ATOM 681 C CA . VAL A 1 115 ? 6.075 17.332 42.930 1.00 61.85 103 VAL A CA 1
ATOM 682 C C . VAL A 1 115 ? 6.634 18.165 41.761 1.00 62.21 103 VAL A C 1
ATOM 683 O O . VAL A 1 115 ? 6.867 17.634 40.699 1.00 62.71 103 VAL A O 1
ATOM 687 N N . LYS A 1 116 ? 6.865 19.459 41.976 1.00 62.21 104 LYS A N 1
ATOM 688 C CA . LYS A 1 116 ? 7.414 20.331 40.958 1.00 61.83 104 LYS A CA 1
ATOM 689 C C . LYS A 1 116 ? 8.949 20.301 40.950 1.00 64.05 104 LYS A C 1
ATOM 690 O O . LYS A 1 116 ? 9.554 19.518 41.687 1.00 63.22 104 LYS A O 1
ATOM 696 N N . ASP A 1 117 ? 9.561 21.116 40.085 1.00 65.78 105 ASP A N 1
ATOM 697 C CA . ASP A 1 117 ? 11.015 21.061 39.813 1.00 67.45 105 ASP A CA 1
ATOM 698 C C . ASP A 1 117 ? 11.772 22.232 40.398 1.00 66.77 105 ASP A C 1
ATOM 699 O O . ASP A 1 117 ? 11.168 23.196 40.894 1.00 65.85 105 ASP A O 1
ATOM 704 N N . PHE A 1 118 ? 13.098 22.155 40.294 1.00 66.33 106 PHE A N 1
ATOM 705 C CA . PHE A 1 118 ? 13.969 23.164 40.887 1.00 67.19 106 PHE A CA 1
ATOM 706 C C . PHE A 1 118 ? 13.648 24.558 40.375 1.00 68.41 106 PHE A C 1
ATOM 707 O O . PHE A 1 118 ? 13.614 25.517 41.148 1.00 68.87 106 PHE A O 1
ATOM 715 N N . GLU A 1 119 ? 13.396 24.658 39.073 1.00 69.97 107 GLU A N 1
ATOM 716 C CA . GLU A 1 119 ? 13.083 25.931 38.422 1.00 70.52 107 GLU A CA 1
ATOM 717 C C . GLU A 1 119 ? 11.838 26.589 39.015 1.00 68.41 107 GLU A C 1
ATOM 718 O O . GLU A 1 119 ? 11.820 27.796 39.224 1.00 67.16 107 GLU A O 1
ATOM 724 N N . PHE A 1 120 ? 10.802 25.796 39.281 1.00 68.01 108 PHE A N 1
ATOM 725 C CA . PHE A 1 120 ? 9.584 26.319 39.906 1.00 67.80 108 PHE A CA 1
ATOM 726 C C . PHE A 1 120 ? 9.870 26.896 41.291 1.00 66.55 108 PHE A C 1
ATOM 727 O O . PHE A 1 120 ? 9.409 27.989 41.640 1.00 65.33 108 PHE A O 1
ATOM 735 N N . VAL A 1 121 ? 10.636 26.139 42.070 1.00 65.96 109 VAL A N 1
ATOM 736 C CA . VAL A 1 121 ? 10.991 26.531 43.430 1.00 65.74 109 VAL A CA 1
ATOM 737 C C . VAL A 1 121 ? 11.844 27.805 43.414 1.00 66.99 109 VAL A C 1
ATOM 738 O O . VAL A 1 121 ? 11.684 28.696 44.252 1.00 66.43 109 VAL A O 1
ATOM 742 N N . ARG A 1 122 ? 12.749 27.870 42.445 1.00 67.40 110 ARG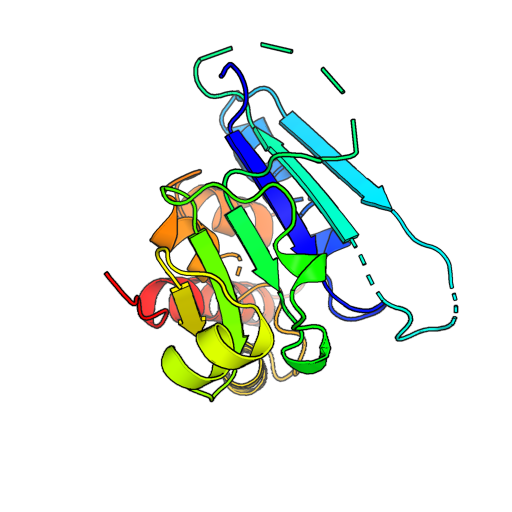 A N 1
ATOM 743 C CA . ARG A 1 122 ? 13.619 29.024 42.254 1.00 67.69 110 ARG A CA 1
ATOM 744 C C . ARG A 1 122 ? 12.820 30.279 41.943 1.00 66.60 110 ARG A C 1
ATOM 745 O O . ARG A 1 122 ? 13.152 31.357 42.417 1.00 65.09 110 ARG A O 1
ATOM 753 N N . LYS A 1 123 ? 11.772 30.126 41.136 1.00 67.67 111 LYS A N 1
ATOM 754 C CA . LYS A 1 123 ? 10.911 31.242 40.737 1.00 67.92 111 LYS A CA 1
ATOM 755 C C . LYS A 1 123 ? 10.152 31.763 41.933 1.00 67.23 111 LYS A C 1
ATOM 756 O O . LYS A 1 123 ? 10.101 32.970 42.156 1.00 66.80 111 LYS A O 1
ATOM 759 N N . LYS A 1 124 ? 9.566 30.844 42.694 1.00 65.61 112 LYS A N 1
ATOM 760 C CA . LYS A 1 124 ? 8.749 31.202 43.859 1.00 65.24 112 LYS A CA 1
ATOM 761 C C . LYS A 1 124 ? 9.534 31.863 45.001 1.00 63.33 112 LYS A C 1
ATOM 762 O O . LYS A 1 124 ? 8.996 32.711 45.718 1.00 61.41 112 LYS A O 1
ATOM 768 N N . THR A 1 125 ? 10.799 31.486 45.156 1.00 62.46 113 THR A N 1
ATOM 769 C CA . THR A 1 125 ? 11.607 31.952 46.284 1.00 62.53 113 THR A CA 1
ATOM 770 C C . THR A 1 125 ? 12.696 32.958 45.923 1.00 62.92 113 THR A C 1
ATOM 771 O O . THR A 1 125 ? 12.977 33.888 46.693 1.00 62.71 113 THR A O 1
ATOM 775 N N . GLY A 1 126 ? 13.323 32.754 44.770 1.00 63.13 114 GLY A N 1
ATOM 776 C CA . GLY A 1 126 ? 14.465 33.569 44.353 1.00 64.12 114 GLY A CA 1
ATOM 777 C C . GLY A 1 126 ? 15.756 33.043 44.974 1.00 64.38 114 GLY A C 1
ATOM 778 O O . GLY A 1 126 ? 16.761 33.765 45.089 1.00 64.94 114 GLY A O 1
ATOM 779 N N . PHE A 1 127 ? 15.730 31.777 45.373 1.00 61.48 115 PHE A N 1
ATOM 780 C CA . PHE A 1 127 ? 16.882 31.145 45.953 1.00 59.91 115 PHE A CA 1
ATOM 781 C C . PHE A 1 127 ? 17.783 30.486 44.897 1.00 61.55 115 PHE A C 1
ATOM 782 O O . PHE A 1 127 ? 17.414 29.499 44.235 1.00 60.51 115 PHE A O 1
ATOM 790 N N . ASN A 1 128 ? 18.963 31.067 44.725 1.00 63.07 116 ASN A N 1
ATOM 791 C CA . ASN A 1 128 ? 20.041 30.433 43.975 1.00 63.80 116 ASN A CA 1
ATOM 792 C C . ASN A 1 128 ? 20.750 29.731 45.109 1.00 65.79 116 ASN A C 1
ATOM 793 O O . ASN A 1 128 ? 20.847 30.296 46.195 1.00 69.41 116 ASN A O 1
ATOM 798 N N . GLY A 1 129 ? 21.213 28.506 44.901 1.00 65.19 117 GLY A N 1
ATOM 799 C CA . GLY A 1 129 ? 21.725 27.680 46.014 1.00 61.12 117 GLY A CA 1
ATOM 800 C C . GLY A 1 129 ? 21.113 26.310 45.864 1.00 58.59 117 GLY A C 1
ATOM 801 O O . GLY A 1 129 ? 20.172 26.150 45.104 1.00 58.19 117 GLY A O 1
ATOM 802 N N . LYS A 1 130 ? 21.633 25.318 46.574 1.00 56.59 118 LYS A N 1
ATOM 803 C CA . LYS A 1 130 ? 21.137 23.963 46.399 1.00 56.10 118 LYS A CA 1
ATOM 804 C C . LYS A 1 130 ? 19.668 23.905 46.800 1.00 54.39 118 LYS A C 1
ATOM 805 O O . LYS A 1 130 ? 19.294 24.350 47.870 1.00 55.22 118 LYS A O 1
ATOM 811 N N . ILE A 1 131 ? 18.841 23.386 45.906 1.00 54.09 119 ILE A N 1
ATOM 812 C CA . ILE A 1 131 ? 17.423 23.156 46.159 1.00 52.38 119 ILE A CA 1
ATOM 813 C C . ILE A 1 131 ? 17.182 21.662 46.025 1.00 53.42 119 ILE A C 1
ATOM 814 O O . ILE A 1 131 ? 17.497 21.087 45.002 1.00 52.49 119 ILE A O 1
ATOM 819 N N . CYS A 1 132 ? 16.647 21.037 47.067 1.00 52.97 120 CYS A N 1
ATOM 820 C CA . CYS A 1 132 ? 16.348 19.613 47.052 1.00 51.77 120 CYS A CA 1
ATOM 821 C C . CYS A 1 132 ? 14.822 19.461 47.142 1.00 50.51 120 CYS A C 1
ATOM 822 O O . CYS A 1 132 ? 14.170 20.222 47.857 1.00 50.53 120 CYS A O 1
ATOM 825 N N . VAL A 1 133 ? 14.252 18.515 46.404 1.00 48.59 121 VAL A N 1
ATOM 826 C CA . VAL A 1 133 ? 12.799 18.323 46.377 1.00 46.84 121 VAL A CA 1
ATOM 827 C C . VAL A 1 133 ? 12.481 16.832 46.471 1.00 45.74 121 VAL A C 1
ATOM 828 O O . VAL A 1 133 ? 13.270 15.978 46.039 1.00 41.53 121 VAL A O 1
ATOM 832 N N . VAL A 1 134 ? 11.329 16.510 47.051 1.00 43.07 122 VAL A N 1
ATOM 833 C CA . VAL A 1 134 ? 10.921 15.100 47.154 1.00 39.62 122 VAL A CA 1
ATOM 834 C C . VAL A 1 134 ? 9.418 15.093 47.353 1.00 40.35 122 VAL A C 1
ATOM 835 O O . VAL A 1 134 ? 8.884 15.962 48.005 1.00 42.72 122 VAL A O 1
ATOM 839 N N . ASP A 1 135 ? 8.743 14.118 46.784 1.00 41.61 123 ASP A N 1
ATOM 840 C CA . ASP A 1 135 ? 7.243 14.062 46.912 1.00 41.73 123 ASP A CA 1
ATOM 841 C C . ASP A 1 135 ? 6.911 13.289 48.175 1.00 44.50 123 ASP A C 1
ATOM 842 O O . ASP A 1 135 ? 6.601 12.073 48.144 1.00 50.77 123 ASP A O 1
ATOM 847 N N . ALA A 1 136 ? 7.011 13.984 49.312 1.00 45.47 124 ALA A N 1
ATOM 848 C CA . ALA A 1 136 ? 6.918 13.304 50.614 1.00 43.76 124 ALA A CA 1
ATOM 849 C C . ALA A 1 136 ? 5.482 12.925 50.865 1.00 42.55 124 ALA A C 1
ATOM 850 O O . ALA A 1 136 ? 5.209 11.862 51.409 1.00 43.96 124 ALA A O 1
ATOM 852 N N . THR A 1 137 ? 4.564 13.779 50.447 1.00 42.08 125 THR A N 1
ATOM 853 C CA . THR A 1 137 ? 3.116 13.453 50.652 1.00 45.38 125 THR A CA 1
ATOM 854 C C . THR A 1 137 ? 2.758 12.088 50.111 1.00 43.99 125 THR A C 1
ATOM 855 O O . THR A 1 137 ? 2.156 11.271 50.810 1.00 51.92 125 THR A O 1
ATOM 859 N N . ASP A 1 138 ? 3.138 11.847 48.864 1.00 43.93 126 ASP A N 1
ATOM 860 C CA . ASP A 1 138 ? 2.873 10.575 48.204 1.00 43.28 126 ASP A CA 1
ATOM 861 C C . ASP A 1 138 ? 3.642 9.411 48.769 1.00 41.11 126 ASP A C 1
ATOM 862 O O . ASP A 1 138 ? 3.092 8.314 48.866 1.00 35.22 126 ASP A O 1
ATOM 867 N N . ILE A 1 139 ? 4.913 9.605 49.136 1.00 43.99 127 ILE A N 1
ATOM 868 C CA . ILE A 1 139 ? 5.613 8.547 49.869 1.00 41.41 127 ILE A CA 1
ATOM 869 C C . ILE A 1 139 ? 4.788 8.097 51.109 1.00 45.68 127 ILE A C 1
ATOM 870 O O . ILE A 1 139 ? 4.560 6.890 51.354 1.00 46.73 127 ILE A O 1
ATOM 875 N N . ALA A 1 140 ? 4.297 9.066 51.867 1.00 47.02 128 ALA A N 1
ATOM 876 C CA . ALA A 1 140 ? 3.521 8.780 53.073 1.00 44.87 128 ALA A CA 1
ATOM 877 C C . ALA A 1 140 ? 2.179 8.142 52.753 1.00 46.81 128 ALA A C 1
ATOM 878 O O . ALA A 1 140 ? 1.723 7.234 53.471 1.00 44.70 128 ALA A O 1
ATOM 880 N N . LEU A 1 141 ? 1.508 8.592 51.695 1.00 44.98 129 LEU A N 1
ATOM 881 C CA . LEU A 1 141 ? 0.224 7.959 51.383 1.00 43.39 129 LEU A CA 1
ATOM 882 C C . LEU A 1 141 ? 0.446 6.495 51.064 1.00 45.88 129 LEU A C 1
ATOM 883 O O . LEU A 1 141 ? -0.383 5.654 51.389 1.00 44.05 129 LEU A O 1
ATOM 888 N N . GLN A 1 142 ? 1.581 6.202 50.430 1.00 47.14 130 GLN A N 1
ATOM 889 C CA . GLN A 1 142 ? 1.912 4.839 50.057 1.00 49.81 130 GLN A CA 1
ATOM 890 C C . GLN A 1 142 ? 2.297 3.985 51.258 1.00 48.56 130 GLN A C 1
ATOM 891 O O . GLN A 1 142 ? 1.876 2.828 51.391 1.00 47.59 130 GLN A O 1
ATOM 897 N N . GLU A 1 143 ? 3.109 4.558 52.131 1.00 46.77 131 GLU A N 1
ATOM 898 C CA . GLU A 1 143 ? 3.704 3.775 53.186 1.00 47.08 131 GLU A CA 1
ATOM 899 C C . GLU A 1 143 ? 2.907 3.755 54.472 1.00 44.69 131 GLU A C 1
ATOM 900 O O . GLU A 1 143 ? 2.693 2.664 55.048 1.00 45.15 131 GLU A O 1
ATOM 906 N N . ILE A 1 144 ? 2.503 4.941 54.948 1.00 41.83 132 ILE A N 1
ATOM 907 C CA . ILE A 1 144 ? 1.760 5.028 56.209 1.00 41.26 132 ILE A CA 1
ATOM 908 C C . ILE A 1 144 ? 0.248 5.257 55.971 1.00 40.83 132 ILE A C 1
ATOM 909 O O . ILE A 1 144 ? -0.516 5.339 56.922 1.00 39.30 132 ILE A O 1
ATOM 914 N N . LYS A 1 145 ? -0.152 5.363 54.712 1.00 39.62 133 LYS A N 1
ATOM 915 C CA . LYS A 1 145 ? -1.539 5.587 54.372 1.00 41.34 133 LYS A CA 1
ATOM 916 C C . LYS A 1 145 ? -2.109 6.897 54.870 1.00 41.58 133 LYS A C 1
ATOM 917 O O . LYS A 1 145 ? -3.284 6.979 55.147 1.00 39.20 133 LYS A O 1
ATOM 923 N N . ARG A 1 146 ? -1.273 7.917 54.931 1.00 43.88 134 ARG A N 1
ATOM 924 C CA A ARG A 1 146 ? -1.648 9.267 55.357 0.50 46.48 134 ARG A CA 1
ATOM 925 C CA B ARG A 1 146 ? -1.698 9.266 55.299 0.50 47.48 134 ARG A CA 1
ATOM 926 C C . ARG A 1 146 ? -0.830 10.243 54.533 1.00 47.24 134 ARG A C 1
ATOM 927 O O . ARG A 1 146 ? 0.329 9.983 54.253 1.00 49.49 134 ARG A O 1
ATOM 942 N N . GLY A 1 147 ? -1.385 11.394 54.221 1.00 49.27 135 GLY A N 1
ATOM 943 C CA . GLY A 1 147 ? -0.643 12.393 53.476 1.00 51.24 135 GLY A CA 1
ATOM 944 C C . GLY A 1 147 ? 0.147 13.370 54.304 1.00 55.42 135 GLY A C 1
ATOM 945 O O . GLY A 1 147 ? 0.495 14.440 53.809 1.00 59.45 135 GLY A O 1
ATOM 946 N N . ILE A 1 148 ? 0.447 13.006 55.551 1.00 57.10 136 ILE A N 1
ATOM 947 C CA . ILE A 1 148 ? 1.318 13.819 56.426 1.00 55.84 136 ILE A CA 1
ATOM 948 C C . ILE A 1 148 ? 2.787 13.603 56.014 1.00 50.87 136 ILE A C 1
ATOM 949 O O . ILE A 1 148 ? 3.309 12.495 56.137 1.00 52.84 136 ILE A O 1
ATOM 954 N N . PRO A 1 149 ? 3.464 14.659 55.511 1.00 48.10 137 PRO A N 1
ATOM 955 C CA . PRO A 1 149 ? 4.772 14.496 54.849 1.00 50.00 137 PRO A CA 1
ATOM 956 C C . PRO A 1 149 ? 6.015 14.558 55.701 1.00 49.42 137 PRO A C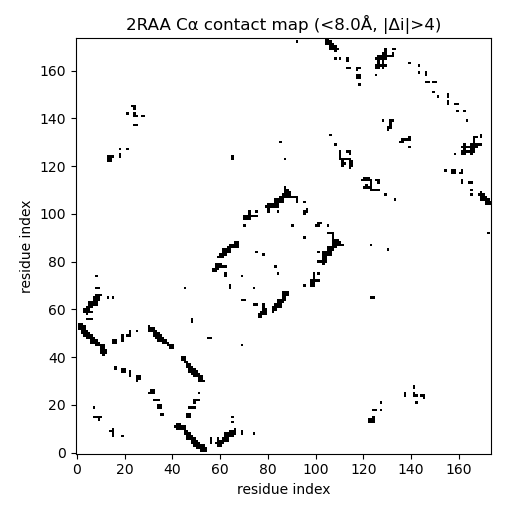 1
ATOM 957 O O . PRO A 1 149 ? 7.114 14.504 55.172 1.00 54.87 137 PRO A O 1
ATOM 961 N N . ASN A 1 150 ? 5.839 14.640 57.007 1.00 48.77 138 ASN A N 1
ATOM 962 C CA . ASN A 1 150 ? 6.911 14.951 57.901 1.00 45.32 138 ASN A CA 1
ATOM 963 C C . ASN A 1 150 ? 7.986 13.884 57.993 1.00 47.28 138 ASN A C 1
ATOM 964 O O . ASN A 1 150 ? 9.140 14.250 58.012 1.00 43.58 138 ASN A O 1
ATOM 969 N N . THR A 1 151 ? 7.637 12.590 57.973 1.00 42.95 139 THR A N 1
ATOM 970 C CA . THR A 1 151 ? 8.655 11.540 58.116 1.00 44.17 139 THR A CA 1
ATOM 971 C C . THR A 1 151 ? 9.525 11.393 56.876 1.00 44.90 139 THR A C 1
ATOM 972 O O . THR A 1 151 ? 10.759 11.313 56.984 1.00 49.13 139 THR A O 1
ATOM 976 N N . PRO A 1 152 ? 8.920 11.353 55.687 1.00 44.55 140 PRO A N 1
ATOM 977 C CA . PRO A 1 152 ? 9.808 11.388 54.527 1.00 42.43 140 PRO A CA 1
ATOM 978 C C . PRO A 1 152 ? 10.642 12.663 54.440 1.00 42.24 140 PRO A C 1
ATOM 979 O O . PRO A 1 152 ? 11.780 12.629 53.959 1.00 44.00 140 PRO A O 1
ATOM 991 N N . LEU A 1 154 ? 11.885 14.258 56.963 1.00 48.00 142 LEU A N 1
ATOM 992 C CA . LEU A 1 154 ? 13.015 13.967 57.841 1.00 46.18 142 LEU A CA 1
ATOM 993 C C . LEU A 1 154 ? 14.056 13.129 57.162 1.00 45.10 142 LEU A C 1
ATOM 994 O O . LEU A 1 154 ? 15.242 13.380 57.296 1.00 42.71 142 LEU A O 1
ATOM 999 N N . GLY A 1 155 ? 13.636 12.063 56.506 1.00 42.74 143 GLY A N 1
ATOM 1000 C CA . GLY A 1 155 ? 14.586 11.201 55.809 1.00 40.14 143 GLY A CA 1
ATOM 1001 C C . GLY A 1 155 ? 15.338 11.942 54.725 1.00 40.70 143 GLY A C 1
ATOM 1002 O O . GLY A 1 155 ? 16.562 11.844 54.597 1.00 40.34 143 GLY A O 1
ATOM 1003 N N . ALA A 1 156 ? 14.615 12.689 53.922 1.00 41.92 144 ALA A N 1
ATOM 1004 C CA . ALA A 1 156 ? 15.232 13.621 52.954 1.00 41.86 144 ALA A CA 1
ATOM 1005 C C . ALA A 1 156 ? 16.257 14.517 53.611 1.00 42.98 144 ALA A C 1
ATOM 1006 O O . ALA A 1 156 ? 17.343 14.694 53.100 1.00 43.22 144 ALA A O 1
ATOM 1008 N N . LEU A 1 157 ? 15.906 15.080 54.758 1.00 45.12 145 LEU A N 1
ATOM 1009 C CA . LEU A 1 157 ? 16.810 15.975 55.495 1.00 46.55 145 LEU A CA 1
ATOM 1010 C C . LEU A 1 157 ? 18.114 15.325 55.892 1.00 48.20 145 LEU A C 1
ATOM 1011 O O . LEU A 1 157 ? 19.197 15.925 55.780 1.00 50.52 145 LEU A O 1
ATOM 1016 N N . VAL A 1 158 ? 17.984 14.125 56.444 1.00 48.11 146 VAL A N 1
ATOM 1017 C CA . VAL A 1 158 ? 19.118 13.365 56.886 1.00 50.97 146 VAL A CA 1
ATOM 1018 C C . VAL A 1 158 ? 19.990 13.061 55.691 1.00 50.90 146 VAL A C 1
ATOM 1019 O O . VAL A 1 158 ? 21.200 13.203 55.750 1.00 52.12 146 VAL A O 1
ATOM 1023 N N . ARG A 1 159 ? 19.361 12.670 54.593 1.00 51.45 147 ARG A N 1
ATOM 1024 C CA . ARG A 1 159 ? 20.078 12.420 53.362 1.00 50.68 147 ARG A CA 1
ATOM 1025 C C . ARG A 1 159 ? 20.851 13.649 52.863 1.00 52.81 147 ARG A C 1
ATOM 1026 O O . ARG A 1 159 ? 22.068 13.553 52.656 1.00 53.45 147 ARG A O 1
ATOM 1034 N N . VAL A 1 160 ? 20.220 14.811 52.722 1.00 50.33 148 VAL A N 1
ATOM 1035 C CA . VAL A 1 160 ? 20.948 15.982 52.142 1.00 48.57 148 VAL A CA 1
ATOM 1036 C C . VAL A 1 160 ? 21.868 16.750 53.060 1.00 50.84 148 VAL A C 1
ATOM 1037 O O . VAL A 1 160 ? 22.672 17.535 52.580 1.00 56.57 148 VAL A O 1
ATOM 1041 N N . THR A 1 161 ? 21.761 16.554 54.368 1.00 52.20 149 THR A N 1
ATOM 1042 C CA . THR A 1 161 ? 22.641 17.234 55.321 1.00 53.33 149 THR A CA 1
ATOM 1043 C C . THR A 1 161 ? 23.587 16.306 56.069 1.00 51.26 149 THR A C 1
ATOM 1044 O O . THR A 1 161 ? 24.556 16.756 56.642 1.00 52.82 149 THR A O 1
ATOM 1048 N N . GLY A 1 162 ? 23.259 15.028 56.158 1.00 51.51 150 GLY A N 1
ATOM 1049 C CA . GLY A 1 162 ? 24.041 14.113 57.005 1.00 52.29 150 GLY A CA 1
ATOM 1050 C C . GLY A 1 162 ? 24.053 14.494 58.477 1.00 51.30 150 GLY A C 1
ATOM 1051 O O . GLY A 1 162 ? 24.915 14.043 59.208 1.00 48.73 150 GLY A O 1
ATOM 1052 N N . ILE A 1 163 ? 23.069 15.266 58.949 1.00 50.49 151 ILE A N 1
ATOM 1053 C CA . ILE A 1 163 ? 23.150 15.846 60.321 1.00 48.84 151 ILE A CA 1
ATOM 1054 C C . ILE A 1 163 ? 23.148 14.799 61.420 1.00 51.18 151 ILE A C 1
ATOM 1055 O O . ILE A 1 163 ? 23.714 15.015 62.491 1.00 49.61 151 ILE A O 1
ATOM 1060 N N . VAL A 1 164 ? 22.534 13.650 61.148 1.00 50.85 152 VAL A N 1
ATOM 1061 C CA . VAL A 1 164 ? 22.573 12.491 62.048 1.00 50.62 152 VAL A CA 1
ATOM 1062 C C . VAL A 1 164 ? 22.497 11.246 61.173 1.00 50.66 152 VAL A C 1
ATOM 1063 O O . VAL A 1 164 ? 22.153 11.355 60.013 1.00 51.28 152 VAL A O 1
ATOM 1067 N N . PRO A 1 165 ? 22.869 10.073 61.704 1.00 51.39 153 PRO A N 1
ATOM 1068 C CA . PRO A 1 165 ? 22.621 8.848 60.933 1.00 52.70 153 PRO A CA 1
ATOM 1069 C C . PRO A 1 165 ? 21.139 8.522 60.852 1.00 50.17 153 PRO A C 1
ATOM 1070 O O . PRO A 1 165 ? 20.393 8.825 61.775 1.00 50.19 153 PRO A O 1
ATOM 1074 N N . LEU A 1 166 ? 20.739 7.851 59.782 1.00 50.69 154 LEU A N 1
ATOM 1075 C CA . LEU A 1 166 ? 19.328 7.492 59.601 1.00 49.86 154 LEU A CA 1
ATOM 1076 C C . LEU A 1 166 ? 18.856 6.506 60.709 1.00 50.34 154 LEU A C 1
ATOM 1077 O O . LEU A 1 166 ? 17.744 6.600 61.244 1.00 51.04 154 LEU A O 1
ATOM 1082 N N . GLU A 1 167 ? 19.741 5.609 61.104 1.00 51.59 155 GLU A N 1
ATOM 1083 C CA . GLU A 1 167 ? 19.459 4.634 62.166 1.00 51.64 155 GLU A CA 1
ATOM 1084 C C . GLU A 1 167 ? 18.992 5.350 63.461 1.00 49.41 155 GLU A C 1
ATOM 1085 O O . GLU A 1 167 ? 18.131 4.845 64.182 1.00 51.65 155 GLU A O 1
ATOM 1088 N N . ALA A 1 168 ? 19.555 6.515 63.758 1.00 45.14 156 ALA A N 1
ATOM 1089 C CA . ALA A 1 168 ? 19.160 7.272 64.960 1.00 47.11 156 ALA A CA 1
ATOM 1090 C C . ALA A 1 168 ? 17.673 7.689 64.943 1.00 45.84 156 ALA A C 1
ATOM 1091 O O . ALA A 1 168 ? 17.020 7.732 65.978 1.00 47.12 156 ALA A O 1
ATOM 1093 N N . ILE A 1 169 ? 17.165 8.011 63.769 1.00 43.82 157 ILE A N 1
ATOM 1094 C CA . ILE A 1 169 ? 15.770 8.411 63.629 1.00 44.51 157 ILE A CA 1
ATOM 1095 C C . ILE A 1 169 ? 14.906 7.192 63.629 1.00 45.53 157 ILE A C 1
ATOM 1096 O O . ILE A 1 169 ? 13.839 7.204 64.197 1.00 46.63 157 ILE A O 1
ATOM 1101 N N . GLU A 1 170 ? 15.405 6.108 63.057 1.00 48.86 158 GLU A N 1
ATOM 1102 C CA . GLU A 1 170 ? 14.698 4.870 63.111 1.00 51.24 158 GLU A CA 1
ATOM 1103 C C . GLU A 1 170 ? 14.554 4.398 64.544 1.00 51.65 158 GLU A C 1
ATOM 1104 O O . GLU A 1 170 ? 13.467 3.985 64.942 1.00 51.84 158 GLU A O 1
ATOM 1110 N N . LYS A 1 171 ? 15.630 4.464 65.327 1.00 53.37 159 LYS A N 1
ATOM 1111 C CA . LYS A 1 171 ? 15.579 4.079 66.759 1.00 54.46 159 LYS A CA 1
ATOM 1112 C C . LYS A 1 171 ? 14.481 4.893 67.457 1.00 54.47 159 LYS A C 1
ATOM 1113 O O . LYS A 1 171 ? 13.671 4.361 68.220 1.00 52.88 159 LYS A O 1
ATOM 1116 N N . ARG A 1 172 ? 14.445 6.182 67.149 1.00 52.85 160 ARG A N 1
ATOM 1117 C CA . ARG A 1 172 ? 13.394 7.066 67.630 1.00 54.06 160 ARG A CA 1
ATOM 1118 C C . ARG A 1 172 ? 11.996 6.699 67.140 1.00 55.26 160 ARG A C 1
ATOM 1119 O O . ARG A 1 172 ? 11.033 6.771 67.906 1.00 58.45 160 ARG A O 1
ATOM 1127 N N . ILE A 1 173 ? 11.864 6.297 65.880 1.00 56.94 161 ILE A N 1
ATOM 1128 C CA . ILE A 1 173 ? 10.567 5.807 65.393 1.00 56.39 161 ILE A CA 1
ATOM 1129 C C . ILE A 1 173 ? 10.146 4.589 66.219 1.00 56.51 161 ILE A C 1
ATOM 1130 O O . ILE A 1 173 ? 9.001 4.513 66.642 1.00 54.10 161 ILE A O 1
ATOM 1135 N N . GLU A 1 174 ? 11.083 3.681 66.488 1.00 59.65 162 GLU A N 1
ATOM 1136 C CA . GLU A 1 174 ? 10.828 2.503 67.341 1.00 63.37 162 GLU 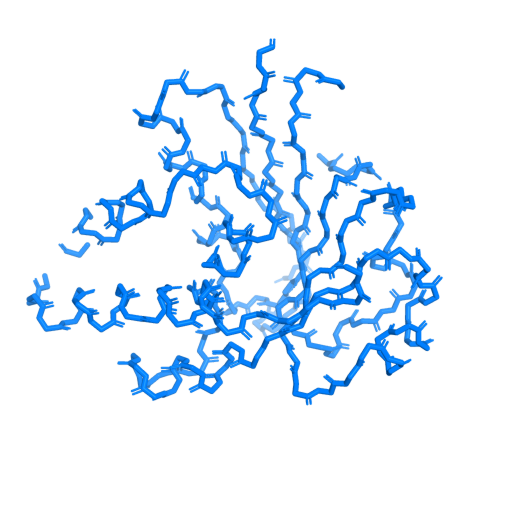A CA 1
ATOM 1137 C C . GLU A 1 174 ? 10.273 2.911 68.712 1.00 64.40 162 GLU A C 1
ATOM 1138 O O . GLU A 1 174 ? 9.256 2.394 69.146 1.00 63.54 162 GLU A O 1
ATOM 1144 N N . LYS A 1 175 ? 10.909 3.882 69.365 1.00 69.26 163 LYS A N 1
ATOM 1145 C CA . LYS A 1 175 ? 10.484 4.327 70.706 1.00 71.49 163 LYS A CA 1
ATOM 1146 C C . LYS A 1 175 ? 9.144 5.088 70.772 1.00 76.25 163 LYS A C 1
ATOM 1147 O O . LYS A 1 175 ? 8.473 5.027 71.787 1.00 76.87 163 LYS A O 1
ATOM 1163 N N . PHE A 1 177 ? 6.451 4.384 69.209 1.00 83.91 165 PHE A N 1
ATOM 1164 C CA . PHE A 1 177 ? 5.332 3.450 68.990 1.00 83.72 165 PHE A CA 1
ATOM 1165 C C . PHE A 1 177 ? 5.301 2.294 70.001 1.00 84.21 165 PHE A C 1
ATOM 1166 O O . PHE A 1 177 ? 6.304 1.625 70.242 1.00 86.40 165 PHE A O 1
ATOM 1174 N N . PHE A 1 181 ? 2.006 0.005 69.971 1.00 87.61 169 PHE A N 1
ATOM 1175 C CA . PHE A 1 181 ? 1.698 -0.194 68.558 1.00 87.73 169 PHE A CA 1
ATOM 1176 C C . PHE A 1 181 ? 2.328 -1.453 68.012 1.00 85.89 169 PHE A C 1
ATOM 1177 O O . PHE A 1 181 ? 3.391 -1.854 68.477 1.00 85.15 169 PHE A O 1
ATOM 1185 N N . PRO A 1 182 ? 1.698 -2.055 66.989 1.00 84.36 170 PRO A N 1
ATOM 1186 C CA . PRO A 1 182 ? 2.276 -3.234 66.353 1.00 82.93 170 PRO A CA 1
ATOM 1187 C C . PRO A 1 182 ? 3.426 -2.854 65.419 1.00 80.14 170 PRO A C 1
ATOM 1188 O O . PRO A 1 182 ? 3.495 -1.720 64.939 1.00 78.42 170 PRO A O 1
ATOM 1192 N N . GLN A 1 183 ? 4.307 -3.820 65.174 1.00 77.71 171 GLN A N 1
ATOM 1193 C CA . GLN A 1 183 ? 5.530 -3.602 64.415 1.00 75.72 171 GLN A CA 1
ATOM 1194 C C . GLN A 1 183 ? 5.197 -3.142 63.014 1.00 72.35 171 GLN A C 1
ATOM 1195 O O . GLN A 1 183 ? 5.896 -2.312 62.449 1.00 70.86 171 GLN A O 1
ATOM 1201 N N . GLU A 1 184 ? 4.118 -3.687 62.473 1.00 70.05 172 GLU A N 1
ATOM 1202 C CA . GLU A 1 184 ? 3.618 -3.315 61.161 1.00 69.16 172 GLU A CA 1
ATOM 1203 C C . GLU A 1 184 ? 3.622 -1.800 60.971 1.00 64.42 172 GLU A C 1
ATOM 1204 O O . GLU A 1 184 ? 4.185 -1.291 60.006 1.00 60.39 172 GLU A O 1
ATOM 1210 N N . VAL A 1 185 ? 2.995 -1.089 61.902 1.00 60.86 173 VAL A N 1
ATOM 1211 C CA . VAL A 1 185 ? 2.915 0.362 61.814 1.00 59.24 173 VAL A CA 1
ATOM 1212 C C . VAL A 1 185 ? 4.289 1.027 61.998 1.00 58.82 173 VAL A C 1
ATOM 1213 O O . VAL A 1 185 ? 4.600 2.022 61.336 1.00 58.47 173 VAL A O 1
ATOM 1217 N N . ILE A 1 186 ? 5.107 0.465 62.879 1.00 57.77 174 ILE A N 1
ATOM 1218 C CA . ILE A 1 186 ? 6.470 0.933 63.061 1.00 57.65 174 ILE A CA 1
ATOM 1219 C C . ILE A 1 186 ? 7.246 0.797 61.766 1.00 56.91 174 ILE A C 1
ATOM 1220 O O . ILE A 1 186 ? 7.884 1.745 61.316 1.00 57.85 174 ILE A O 1
ATOM 1225 N N . ASP A 1 187 ? 7.172 -0.373 61.151 1.00 57.23 175 ASP A N 1
ATOM 1226 C CA . ASP A 1 187 ? 7.942 -0.629 59.935 1.00 56.91 175 ASP A CA 1
ATOM 1227 C C . ASP A 1 187 ? 7.503 0.284 58.804 1.00 53.85 175 ASP A C 1
ATOM 1228 O O . ASP A 1 187 ? 8.332 0.754 58.023 1.00 56.39 175 ASP A O 1
ATOM 1233 N N . ALA A 1 188 ? 6.207 0.547 58.739 1.00 50.93 176 ALA A N 1
ATOM 1234 C CA . ALA A 1 188 ? 5.658 1.408 57.704 1.00 49.36 176 ALA A CA 1
ATOM 1235 C C . ALA A 1 188 ? 6.260 2.792 57.840 1.00 47.34 176 ALA A C 1
ATOM 1236 O O . ALA A 1 188 ? 6.617 3.426 56.837 1.00 47.14 176 ALA A O 1
ATOM 1238 N N . ASN A 1 189 ? 6.375 3.262 59.080 1.00 46.09 177 ASN A N 1
ATOM 1239 C CA . ASN A 1 189 ? 6.937 4.588 59.304 1.00 46.00 177 ASN A CA 1
ATOM 1240 C C . ASN A 1 189 ? 8.432 4.627 58.966 1.00 46.70 177 ASN A C 1
ATOM 1241 O O . ASN A 1 189 ? 8.965 5.660 58.504 1.00 47.52 177 ASN A O 1
ATOM 1246 N N . LYS A 1 190 ? 9.119 3.511 59.180 1.00 47.47 178 LYS A N 1
ATOM 1247 C CA . LYS A 1 190 ? 10.561 3.466 58.899 1.00 49.67 178 LYS A CA 1
ATOM 1248 C C . LYS A 1 190 ? 10.761 3.440 57.409 1.00 50.20 178 LYS A C 1
ATOM 1249 O O . LYS A 1 190 ? 11.717 4.021 56.914 1.00 50.67 178 LYS A O 1
ATOM 1255 N N . ARG A 1 191 ? 9.866 2.753 56.694 1.00 50.02 179 ARG A N 1
ATOM 1256 C CA . ARG A 1 191 ? 9.914 2.758 55.236 1.00 49.99 179 ARG A CA 1
ATOM 1257 C C . ARG A 1 191 ? 9.672 4.156 54.706 1.00 48.19 179 ARG A C 1
ATOM 1258 O O . ARG A 1 191 ? 10.283 4.564 53.747 1.00 48.74 179 ARG A O 1
ATOM 1266 N N . ALA A 1 192 ? 8.751 4.878 55.316 1.00 50.67 180 ALA A N 1
ATOM 1267 C CA . ALA A 1 192 ? 8.466 6.248 54.890 1.00 51.28 180 ALA A CA 1
ATOM 1268 C C . ALA A 1 192 ? 9.731 7.098 55.064 1.00 51.90 180 ALA A C 1
ATOM 1269 O O . ALA A 1 192 ? 10.089 7.882 54.188 1.0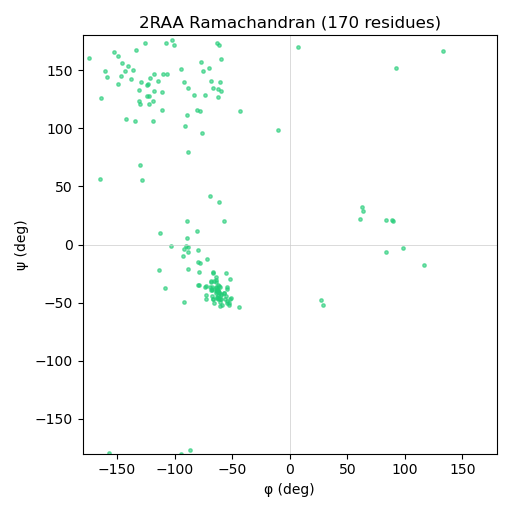0 53.26 180 ALA A O 1
ATOM 1271 N N . LEU A 1 193 ? 10.454 6.896 56.168 1.00 52.79 181 LEU A N 1
ATOM 1272 C CA . LEU A 1 193 ? 11.683 7.653 56.401 1.00 50.04 181 LEU A CA 1
ATOM 1273 C C . LEU A 1 193 ? 12.731 7.280 55.342 1.00 50.18 181 LEU A C 1
ATOM 1274 O O . LEU A 1 193 ? 13.258 8.148 54.680 1.00 46.95 181 LEU A O 1
ATOM 1279 N N . ARG A 1 194 ? 12.963 5.980 55.160 1.00 52.64 182 ARG A N 1
ATOM 1280 C CA . ARG A 1 194 ? 13.911 5.480 54.186 1.00 54.54 182 ARG A CA 1
ATOM 1281 C C . ARG A 1 194 ? 13.622 5.956 52.767 1.00 51.67 182 ARG A C 1
ATOM 1282 O O . ARG A 1 194 ? 14.545 6.372 52.080 1.00 49.32 182 ARG A O 1
ATOM 1290 N N . ARG A 1 195 ? 12.362 5.867 52.320 1.00 46.28 183 ARG A N 1
ATOM 1291 C CA . ARG A 1 195 ? 12.023 6.313 50.992 1.00 47.65 183 ARG A CA 1
ATOM 1292 C C . ARG A 1 195 ? 12.213 7.822 50.779 1.00 47.13 183 ARG A C 1
ATOM 1293 O O . ARG A 1 195 ? 12.510 8.242 49.655 1.00 46.47 183 ARG A O 1
ATOM 1301 N N . GLY A 1 196 ? 12.021 8.666 51.801 1.00 47.27 184 GLY A N 1
ATOM 1302 C CA . GLY A 1 196 ? 12.360 10.098 51.637 1.00 43.96 184 GLY A CA 1
ATOM 1303 C C . GLY A 1 196 ? 13.897 10.234 51.546 1.00 47.41 184 GLY A C 1
ATOM 1304 O O . GLY A 1 196 ? 14.433 11.069 50.813 1.00 47.21 184 GLY A O 1
ATOM 1305 N N . TYR A 1 197 ? 14.603 9.420 52.305 1.00 45.25 185 TYR A N 1
ATOM 1306 C CA . TYR A 1 197 ? 16.083 9.421 52.285 1.00 49.39 185 TYR A CA 1
ATOM 1307 C C . TYR A 1 197 ? 16.569 9.083 50.890 1.00 51.32 185 TYR A C 1
ATOM 1308 O O . TYR A 1 197 ? 17.303 9.860 50.297 1.00 52.82 185 TYR A O 1
ATOM 1317 N N . GLU A 1 198 ? 16.079 7.966 50.346 1.00 50.86 186 GLU A N 1
ATOM 1318 C CA . GLU A 1 198 ? 16.438 7.489 49.000 1.00 48.74 186 GLU A CA 1
ATOM 1319 C C . GLU A 1 198 ? 16.031 8.367 47.836 1.00 49.03 186 GLU A C 1
ATOM 1320 O O . GLU A 1 198 ? 16.804 8.550 46.903 1.00 46.54 186 GLU A O 1
ATOM 1326 N N . GLU A 1 199 ? 14.813 8.909 47.887 1.00 46.66 187 GLU A N 1
ATOM 1327 C CA . GLU A 1 199 ? 14.232 9.568 46.735 1.00 45.44 187 GLU A CA 1
ATOM 1328 C C . GLU A 1 199 ? 14.423 11.065 46.577 1.00 46.43 187 GLU A C 1
ATOM 1329 O O . GLU A 1 199 ? 14.119 11.603 45.535 1.00 47.16 187 GLU A O 1
ATOM 1335 N N . VAL A 1 200 ? 14.940 11.752 47.579 1.00 47.96 188 VAL A N 1
ATOM 1336 C CA . VAL A 1 200 ? 15.122 13.192 47.449 1.00 49.06 188 VAL A CA 1
ATOM 1337 C C . VAL A 1 200 ? 16.083 13.473 46.277 1.00 54.07 188 VAL A 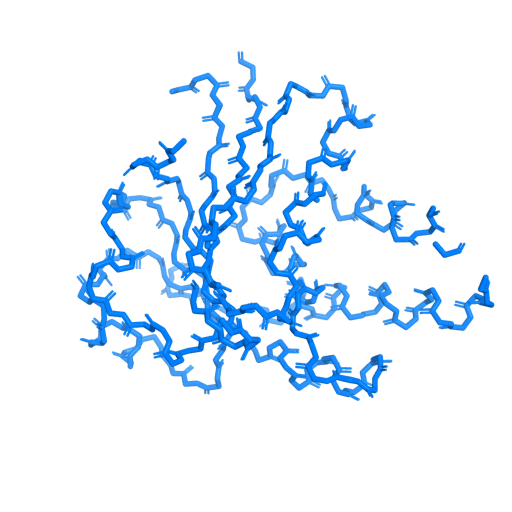C 1
ATOM 1338 O O . VAL A 1 200 ? 17.054 12.744 46.115 1.00 54.64 188 VAL A O 1
ATOM 1342 N N . LYS A 1 201 ? 15.818 14.502 45.460 1.00 56.07 189 LYS A N 1
ATOM 1343 C CA . LYS A 1 201 ? 16.722 14.858 44.357 1.00 56.99 189 LYS A CA 1
ATOM 1344 C C . LYS A 1 201 ? 17.208 16.283 44.503 1.00 57.02 189 LYS A C 1
ATOM 1345 O O . LYS A 1 201 ? 16.453 17.162 44.892 1.00 54.54 189 LYS A O 1
ATOM 1351 N N . CYS A 1 202 ? 18.471 16.507 44.137 1.00 60.17 190 CYS A N 1
ATOM 1352 C CA . CYS A 1 202 ? 19.104 17.802 44.299 1.00 61.92 190 CYS A CA 1
ATOM 1353 C C . CYS A 1 202 ? 19.591 18.533 43.035 1.00 63.56 190 CYS A C 1
ATOM 1354 O O . CYS A 1 202 ? 20.065 17.938 42.073 1.00 62.71 190 CYS A O 1
ATOM 1357 N N . SER A 1 203 ? 19.488 19.853 43.140 1.00 65.17 191 SER A N 1
ATOM 1358 C CA . SER A 1 203 ? 19.914 20.861 42.190 1.00 66.76 191 SER A CA 1
ATOM 1359 C C . SER A 1 203 ? 21.403 20.777 41.849 1.00 70.45 191 SER A C 1
ATOM 1360 O O . SER A 1 203 ? 21.803 20.942 40.688 1.00 70.87 191 SER A O 1
ATOM 1363 N N . GLU A 1 204 ? 22.218 20.541 42.876 1.00 73.74 192 GLU A N 1
ATOM 1364 C CA . GLU A 1 204 ? 23.673 20.434 42.736 1.00 77.97 192 GLU A CA 1
ATOM 1365 C C . GLU A 1 204 ? 24.148 19.227 43.543 1.00 80.20 192 GLU A C 1
ATOM 1366 O O . GLU A 1 204 ? 23.443 18.770 44.463 1.00 80.64 192 GLU A O 1
#

B-factor: mean 59.53, std 13.62, range [32.46, 108.11]

InterPro domains:
  IPR002869 Pyruvate-flavodoxin oxidoreductase, central domain [G3DSA:3.40.920.10] (5-192)
  IPR002869 Pyruvate-flavodoxin oxidoreductase, central domain [SSF53323] (7-189)
  IPR011894 2-oxoacid:acceptor oxidoreductase, gamma subunit, pyruvate/2-ketoisovalerate [TIGR02175] (8-189)
  IPR019752 Pyruvate/ketoisovalerate oxidoreductase, catalytic domain [PF01558] (9-186)
  IPR051626 Pyruvate/ketoisovalerate oxidoreductase-like gamma subunit [PTHR43366] (5-191)
  IPR053412 Pyruvate Synthase Subunit PorC [NF040683] (7-192)

Radius of gyration: 15.0 Å; Cα contacts (8 Å, |Δi|>4): 386; chains: 1; bounding box: 38×39×34 Å

Sequence (174 aa):
KKYYFEIRWHGRAGQGAKSASQLAEAALEAGKYVQAFPEYGARTGAPRAFNRIGDEAVENPDVVVVIDETLLSPAIVEGLSEDGILLVNTVKDFEFVRKKTGFNGKICVVDATDIALQEIKRRGIPNTPLGALVRVTGIVPLEAIEKRIEKFFPQEVIDANKRALRRGYEEVKCSE

Nearest PDB structures (foldseek):
  2raa-assembly1_A  TM=1.006E+00  e=1.503E-38  Thermotoga maritima MSB8
  3on3-assembly3_B  TM=8.182E-01  e=2.344E-12  Geobacter sulfurreducens PCA
  3g2e-assembly1_C  TM=7.590E-01  e=1.823E-11  Campylobacter jejuni
  5b48-assembly1_C  TM=7.736E-01  e=1.658E-04  Sulfurisphaera tokodaii str. 7